Protein AF-C7GCH3-F1 (afdb_monomer_lite)

Organism: NCBI:txid536231

Foldseek 3Di:
DPPDDDPDDDPDDPDPCPSVVVCVVVVVVVCVVPVDPDPCVVVVHDDDDDPVVD

InterPro domains:
  IPR003200 Nicotinate-nucleotide-dimethylbenzimidazole phosphoribosyltransferase [PF02277] (1-43)
  IPR036087 Nicotinate-nucleotide-dimethylbenzimidazole phosphoribosyltransferase-like superfamily [G3DSA:3.40.50.10210] (1-28)
  IPR036087 Nicotinate-nucleotide-dimethylbenzimidazole phosphoribosyltransferase-like superfamily [SSF52733] (2-46)

Secondary structure (DSSP, 8-state):
------S--S-----TTHHHHHHHHHHHHHHHHHHS--STTTTT-PPP--GGG-

pLDDT: mean 88.8, std 7.79, range [57.75, 96.38]

Structure (mmCIF, N/CA/C/O backbone):
data_AF-C7GCH3-F1
#
_entry.id   AF-C7GCH3-F1
#
loop_
_atom_site.group_PDB
_atom_site.id
_atom_site.type_symbol
_atom_site.label_atom_id
_atom_site.label_alt_id
_atom_site.label_comp_id
_atom_site.label_asym_id
_atom_site.label_entity_id
_atom_site.label_seq_id
_atom_site.pdbx_PDB_ins_code
_atom_site.Cartn_x
_atom_site.Cartn_y
_atom_site.Cartn_z
_atom_site.occupancy
_atom_site.B_iso_or_equiv
_atom_site.auth_seq_id
_atom_site.auth_comp_id
_atom_site.auth_asym_id
_atom_site.auth_atom_id
_atom_site.pdbx_PDB_model_num
ATOM 1 N N . GLU A 1 1 ? 9.886 -17.332 -9.978 1.00 79.38 1 GLU A N 1
ATOM 2 C CA . GLU A 1 1 ? 9.113 -16.083 -9.788 1.00 79.38 1 GLU A CA 1
ATOM 3 C C . GLU A 1 1 ? 9.160 -15.675 -8.312 1.00 79.38 1 GLU A C 1
ATOM 5 O O . GLU A 1 1 ? 9.541 -16.517 -7.507 1.00 79.38 1 GLU A O 1
ATOM 10 N N . LEU A 1 2 ? 8.850 -14.421 -7.953 1.00 90.50 2 LEU A N 1
ATOM 11 C CA . LEU A 1 2 ? 9.137 -13.850 -6.618 1.00 90.50 2 LEU A CA 1
ATOM 12 C C . LEU A 1 2 ? 8.085 -14.137 -5.523 1.00 90.50 2 LEU A C 1
ATOM 14 O O . LEU A 1 2 ? 8.344 -13.835 -4.364 1.00 90.50 2 LEU A O 1
ATOM 18 N N . GLY A 1 3 ? 6.919 -14.707 -5.853 1.00 95.94 3 GLY A N 1
ATOM 19 C CA . GLY A 1 3 ? 5.894 -15.073 -4.858 1.00 95.94 3 GLY A CA 1
ATOM 20 C C . GLY A 1 3 ? 5.210 -13.890 -4.157 1.00 95.94 3 GLY A C 1
ATOM 21 O O . GLY A 1 3 ? 4.686 -14.051 -3.059 1.00 95.94 3 GLY A O 1
ATOM 22 N N . VAL A 1 4 ? 5.226 -12.703 -4.768 1.00 93.00 4 VAL A N 1
ATOM 23 C CA . VAL A 1 4 ? 4.611 -11.477 -4.236 1.00 93.00 4 VAL A CA 1
ATOM 24 C C . VAL A 1 4 ? 3.463 -11.015 -5.130 1.00 93.00 4 VAL A C 1
ATOM 26 O O . VAL A 1 4 ? 3.525 -11.169 -6.349 1.00 93.00 4 VAL A O 1
ATOM 29 N N . HIS A 1 5 ? 2.436 -10.415 -4.528 1.00 93.50 5 HIS A N 1
ATOM 30 C CA . HIS A 1 5 ? 1.310 -9.819 -5.246 1.00 93.50 5 HIS A CA 1
ATOM 31 C C . HIS A 1 5 ? 1.420 -8.288 -5.227 1.00 93.50 5 HIS A C 1
ATOM 33 O O . HIS A 1 5 ? 1.505 -7.709 -4.140 1.00 93.50 5 HIS A O 1
ATOM 39 N N . PRO A 1 6 ? 1.424 -7.615 -6.392 1.00 91.44 6 PRO A N 1
ATOM 40 C CA . PRO A 1 6 ? 1.377 -6.158 -6.451 1.00 91.44 6 PRO A CA 1
ATOM 41 C C . PRO A 1 6 ? 0.110 -5.618 -5.777 1.00 91.44 6 PRO A C 1
ATOM 43 O O . PRO A 1 6 ? -0.989 -6.098 -6.040 1.00 91.44 6 PRO A O 1
ATOM 46 N N . VAL A 1 7 ? 0.267 -4.611 -4.917 1.00 92.56 7 VAL A N 1
ATOM 47 C CA . VAL A 1 7 ? -0.843 -3.986 -4.169 1.00 92.56 7 VAL A CA 1
ATOM 48 C C . VAL A 1 7 ? -1.433 -2.754 -4.861 1.00 92.56 7 VAL A C 1
ATOM 50 O O . VAL A 1 7 ? -2.505 -2.296 -4.480 1.00 92.56 7 VAL A O 1
ATOM 53 N N . ILE A 1 8 ? -0.748 -2.224 -5.878 1.00 92.75 8 ILE A N 1
ATOM 54 C CA . ILE A 1 8 ? -1.207 -1.099 -6.696 1.00 92.75 8 ILE A CA 1
ATOM 55 C C . ILE A 1 8 ? -1.311 -1.579 -8.142 1.00 92.75 8 ILE A C 1
ATOM 57 O O . ILE A 1 8 ? -0.295 -1.899 -8.759 1.00 92.75 8 ILE A O 1
ATOM 61 N N . ASP A 1 9 ? -2.527 -1.574 -8.681 1.00 94.12 9 ASP A N 1
ATOM 62 C CA . ASP A 1 9 ? -2.788 -1.707 -10.113 1.00 94.12 9 ASP A CA 1
ATOM 63 C C . ASP A 1 9 ? -3.203 -0.338 -10.666 1.00 94.12 9 ASP A C 1
ATOM 65 O O . ASP A 1 9 ? -4.331 0.116 -10.486 1.00 94.12 9 ASP A O 1
ATOM 69 N N . GLY A 1 10 ? -2.237 0.366 -11.257 1.00 92.25 10 GLY A N 1
ATOM 70 C CA . GLY A 1 10 ? -2.403 1.735 -11.753 1.00 92.25 10 GLY A CA 1
ATOM 71 C C . GLY A 1 10 ? -2.029 1.912 -13.221 1.00 92.25 10 GLY A C 1
ATOM 72 O O . GLY A 1 10 ? -1.866 3.047 -13.658 1.00 92.25 10 GLY A O 1
ATOM 73 N N . SER A 1 11 ? -1.827 0.819 -13.972 1.00 93.38 11 SER A N 1
ATOM 74 C CA . SER A 1 11 ? -1.333 0.862 -15.365 1.00 93.38 11 SER A CA 1
ATOM 75 C C . SER A 1 11 ? -0.044 1.692 -15.547 1.00 93.38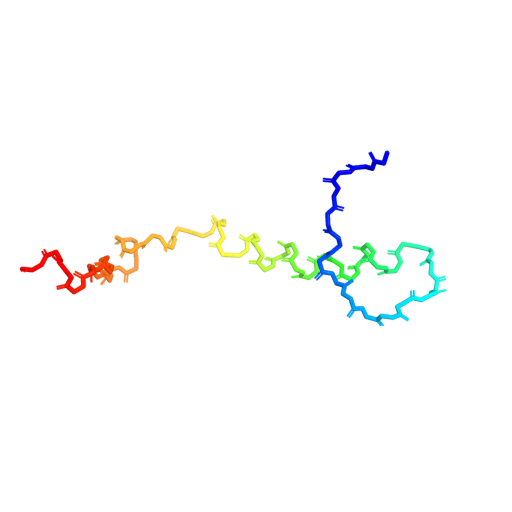 11 SER A C 1
ATOM 77 O O . SER A 1 11 ? 0.138 2.387 -16.546 1.00 93.38 11 SER A O 1
ATOM 79 N N . LEU A 1 12 ? 0.858 1.651 -14.560 1.00 92.44 12 LEU A N 1
ATOM 80 C CA . LEU A 1 12 ? 2.099 2.428 -14.565 1.00 92.44 12 LEU A CA 1
ATOM 81 C C . LEU A 1 12 ? 3.141 1.806 -15.507 1.00 92.44 12 LEU A C 1
ATOM 83 O O . LEU A 1 12 ? 3.359 0.598 -15.483 1.00 92.44 12 LEU A O 1
ATOM 87 N N . ALA A 1 13 ? 3.840 2.646 -16.274 1.00 93.56 13 ALA A N 1
ATOM 88 C CA . ALA A 1 13 ? 4.899 2.218 -17.198 1.00 93.56 13 ALA A CA 1
ATOM 89 C C . ALA A 1 13 ? 6.144 3.130 -17.176 1.00 93.56 13 ALA A C 1
ATOM 91 O O . ALA A 1 13 ? 6.966 3.072 -18.085 1.00 93.56 13 ALA A O 1
ATOM 92 N N . LEU A 1 14 ? 6.283 3.986 -16.154 1.00 94.25 14 LEU A N 1
ATOM 93 C CA . LEU A 1 14 ? 7.361 4.982 -16.081 1.00 94.25 14 LEU A CA 1
ATOM 94 C C . LEU A 1 14 ? 8.704 4.389 -15.617 1.00 94.25 14 LEU A C 1
ATOM 96 O O . LEU A 1 14 ? 9.755 4.786 -16.103 1.00 94.25 14 LEU A O 1
ATOM 100 N N . GLY A 1 15 ? 8.680 3.416 -14.700 1.00 93.00 15 GLY A N 1
ATOM 101 C CA . GLY A 1 15 ? 9.894 2.805 -14.150 1.00 93.00 15 GLY A CA 1
ATOM 102 C C . GLY A 1 15 ? 10.537 3.630 -13.030 1.00 93.00 15 GLY A C 1
ATOM 103 O O . GLY A 1 15 ? 9.833 4.249 -12.230 1.00 93.00 15 GLY A O 1
ATOM 104 N N . GLU A 1 16 ? 11.869 3.560 -12.924 1.00 96.38 16 GLU A N 1
ATOM 105 C CA . GLU A 1 16 ? 12.717 4.362 -12.010 1.00 96.38 16 GLU A CA 1
ATO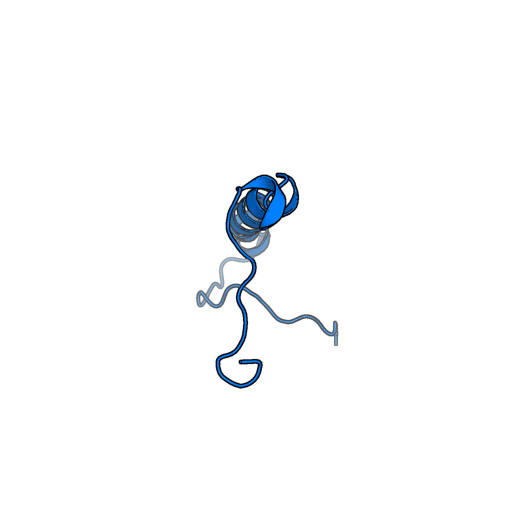M 106 C C . GLU A 1 16 ? 12.402 4.240 -10.505 1.00 96.38 16 GLU A C 1
ATOM 108 O O . GLU A 1 16 ? 12.899 5.005 -9.685 1.00 96.38 16 GLU A O 1
ATOM 113 N N . GLY A 1 17 ? 11.581 3.262 -10.112 1.00 93.31 17 GLY A N 1
ATOM 114 C CA . GLY A 1 17 ? 11.120 3.115 -8.730 1.00 93.31 17 GLY A CA 1
ATOM 115 C C . GLY A 1 17 ? 9.923 4.001 -8.369 1.00 93.31 17 GLY A C 1
ATOM 116 O O . GLY A 1 17 ? 9.531 4.037 -7.207 1.00 93.31 17 GLY A O 1
ATOM 117 N N . THR A 1 18 ? 9.278 4.656 -9.337 1.00 94.31 18 THR A N 1
ATOM 118 C CA . THR A 1 18 ? 8.073 5.482 -9.107 1.00 94.31 18 THR A CA 1
ATOM 119 C C . THR A 1 18 ? 6.944 4.716 -8.407 1.00 94.31 18 THR A C 1
ATOM 121 O O . THR A 1 18 ? 6.354 5.222 -7.456 1.00 94.31 18 THR A O 1
ATOM 124 N N . GLY A 1 19 ? 6.706 3.457 -8.788 1.00 93.50 19 GLY A N 1
ATOM 125 C CA . GLY A 1 19 ? 5.762 2.574 -8.091 1.00 93.50 19 GLY A CA 1
ATOM 126 C C . GLY A 1 19 ? 6.191 2.213 -6.661 1.00 93.50 19 GLY A C 1
ATOM 127 O O . GLY A 1 19 ? 5.341 2.050 -5.790 1.00 93.50 19 GLY A O 1
ATOM 128 N N . ALA A 1 20 ? 7.500 2.144 -6.391 1.00 94.19 20 ALA A N 1
ATOM 129 C CA . ALA A 1 20 ? 8.016 1.902 -5.044 1.00 94.19 20 ALA A CA 1
ATOM 130 C C . ALA A 1 20 ? 7.827 3.131 -4.141 1.00 94.19 20 ALA A C 1
ATOM 132 O O . ALA A 1 20 ? 7.412 2.987 -2.996 1.00 94.19 20 ALA A O 1
ATOM 133 N N . VAL A 1 21 ? 8.055 4.339 -4.664 1.00 95.50 21 VAL A N 1
ATOM 134 C CA . VAL A 1 21 ? 7.793 5.586 -3.926 1.00 95.50 21 VAL A CA 1
ATOM 135 C C . VAL A 1 21 ? 6.297 5.761 -3.659 1.00 95.50 21 VAL A C 1
ATOM 137 O O . VAL A 1 21 ? 5.917 6.129 -2.551 1.00 95.50 21 VAL A O 1
ATOM 140 N N . LEU A 1 22 ? 5.436 5.435 -4.630 1.00 94.88 22 LEU A N 1
ATOM 141 C CA . LEU A 1 22 ? 3.980 5.474 -4.454 1.00 94.88 22 LEU A CA 1
ATOM 142 C C . LEU A 1 22 ? 3.507 4.560 -3.307 1.00 94.88 22 LEU A C 1
ATOM 144 O O . LEU A 1 22 ? 2.558 4.894 -2.600 1.00 94.88 22 LEU A O 1
ATOM 148 N N . MET A 1 23 ? 4.197 3.438 -3.079 1.00 95.38 23 MET A N 1
ATOM 149 C CA . MET A 1 23 ? 3.901 2.507 -1.989 1.00 95.38 23 MET A CA 1
ATOM 150 C C . MET A 1 23 ? 4.170 3.094 -0.591 1.00 95.38 23 MET A C 1
ATOM 152 O O . MET A 1 23 ? 3.556 2.637 0.374 1.00 95.38 23 MET A O 1
ATOM 156 N N . PHE A 1 24 ? 5.027 4.114 -0.442 1.00 96.25 24 PHE A N 1
ATOM 157 C CA . PHE A 1 24 ? 5.350 4.661 0.883 1.00 96.25 24 PHE A CA 1
ATO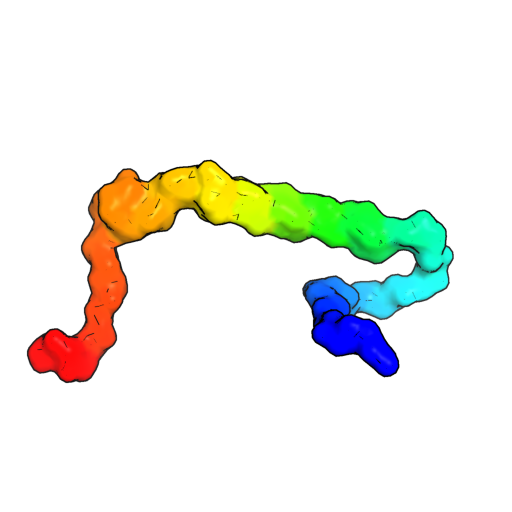M 158 C C . PHE A 1 24 ? 4.125 5.207 1.620 1.00 96.25 24 PHE A C 1
ATOM 160 O O . PHE A 1 24 ? 3.968 4.911 2.799 1.00 96.25 24 PHE A O 1
ATOM 167 N N . GLY A 1 25 ? 3.188 5.869 0.933 1.00 95.00 25 GLY A N 1
ATOM 168 C CA . GLY A 1 25 ? 1.957 6.341 1.583 1.00 95.00 25 GLY A CA 1
ATOM 169 C C . GLY A 1 25 ? 1.074 5.205 2.124 1.00 95.00 25 GLY A C 1
ATOM 170 O O . GLY A 1 25 ? 0.427 5.345 3.165 1.00 95.00 25 GLY A O 1
ATOM 171 N N . LEU A 1 26 ? 1.078 4.042 1.460 1.00 94.62 26 LEU A N 1
ATOM 172 C CA . LEU A 1 26 ? 0.378 2.854 1.957 1.00 94.62 26 LEU A CA 1
ATOM 173 C C . LEU A 1 26 ? 1.095 2.263 3.175 1.00 94.62 26 LEU A C 1
ATOM 175 O O . LEU A 1 26 ? 0.436 1.892 4.146 1.00 94.62 26 LEU A O 1
ATOM 179 N N . LEU A 1 27 ? 2.430 2.221 3.162 1.00 95.31 27 LEU A N 1
ATOM 180 C CA . LEU A 1 27 ? 3.219 1.767 4.311 1.00 95.31 27 LEU A CA 1
ATOM 181 C C . LEU A 1 27 ? 3.046 2.687 5.525 1.00 95.31 27 LEU A C 1
ATOM 183 O O . LEU A 1 27 ? 2.890 2.179 6.634 1.00 95.31 27 LEU A O 1
ATOM 187 N N . ASP A 1 28 ? 2.980 4.002 5.322 1.00 94.88 28 ASP A N 1
ATOM 188 C CA . ASP A 1 28 ? 2.699 4.972 6.386 1.00 94.88 28 ASP A CA 1
ATOM 189 C C . ASP A 1 28 ? 1.315 4.741 7.000 1.00 94.88 28 ASP A C 1
ATOM 191 O O . ASP A 1 28 ? 1.150 4.780 8.220 1.00 94.88 28 ASP A O 1
ATOM 195 N N . THR A 1 29 ? 0.320 4.419 6.171 1.00 92.38 29 THR A N 1
ATOM 196 C CA . THR A 1 29 ? -1.033 4.093 6.643 1.00 92.38 29 THR A CA 1
ATOM 197 C C . THR A 1 29 ? -1.035 2.808 7.472 1.00 92.38 29 THR A C 1
ATOM 199 O O . THR A 1 29 ? -1.607 2.773 8.561 1.00 92.38 29 THR A O 1
ATOM 202 N N . VAL A 1 30 ? -0.357 1.756 7.001 1.00 93.31 30 VAL A N 1
ATOM 203 C CA . VAL A 1 30 ? -0.189 0.501 7.754 1.00 93.31 30 VAL A CA 1
ATOM 204 C C . VAL A 1 30 ? 0.521 0.770 9.082 1.00 93.31 30 VAL A C 1
ATOM 206 O O . VAL A 1 30 ? 0.079 0.288 10.125 1.00 93.31 30 VAL A O 1
ATOM 209 N N . HIS A 1 31 ? 1.577 1.582 9.072 1.00 92.56 31 HIS A N 1
ATOM 210 C CA . HIS A 1 31 ? 2.289 1.974 10.281 1.00 92.56 31 HIS A CA 1
ATOM 211 C C . HIS A 1 31 ? 1.386 2.738 11.257 1.00 92.56 31 HIS A C 1
ATOM 213 O O . HIS A 1 31 ? 1.395 2.442 12.449 1.00 92.56 31 HIS A O 1
ATOM 219 N N . ALA A 1 32 ? 0.552 3.658 10.774 1.00 90.44 32 ALA A N 1
ATOM 220 C CA . ALA A 1 32 ? -0.389 4.394 11.614 1.00 90.44 32 ALA A CA 1
ATOM 221 C C . ALA A 1 32 ? -1.473 3.490 12.228 1.00 90.44 32 ALA A C 1
ATOM 223 O O . ALA A 1 32 ? -1.857 3.692 13.381 1.00 90.44 32 ALA A O 1
ATOM 224 N N . VAL A 1 33 ? -1.958 2.487 11.492 1.00 87.81 33 VAL A N 1
ATOM 225 C CA . VAL A 1 33 ? -2.984 1.552 11.981 1.00 87.81 33 VAL A CA 1
ATOM 226 C C . VAL A 1 33 ? -2.414 0.597 13.030 1.00 87.81 33 VAL A C 1
ATOM 228 O O . VAL A 1 33 ? -3.001 0.448 14.101 1.00 87.81 33 VAL A O 1
ATOM 231 N N . TYR A 1 34 ? -1.272 -0.033 12.743 1.00 86.50 34 TYR A N 1
ATOM 232 C CA . TYR A 1 34 ? -0.710 -1.089 13.593 1.00 86.50 34 TYR A CA 1
ATOM 233 C C . TYR A 1 34 ? 0.288 -0.590 14.643 1.00 86.50 34 TYR A C 1
ATOM 235 O O . TYR A 1 34 ? 0.475 -1.243 15.667 1.00 86.50 34 TYR A O 1
ATOM 243 N N . GLY A 1 35 ? 0.947 0.545 14.406 1.00 85.00 35 GLY A N 1
ATOM 244 C CA . GLY A 1 35 ? 1.890 1.151 15.350 1.00 85.00 35 GLY A CA 1
ATOM 245 C C . GLY A 1 35 ? 1.200 1.825 16.536 1.00 85.00 35 GLY A C 1
ATOM 246 O O . GLY A 1 35 ? 1.800 1.972 17.601 1.00 85.00 35 GLY A O 1
ATOM 247 N N . ASN A 1 36 ? -0.073 2.190 16.380 1.00 76.69 36 ASN A N 1
ATOM 248 C CA . ASN A 1 36 ? -0.891 2.734 17.455 1.00 76.69 36 ASN A CA 1
ATOM 249 C C . ASN A 1 36 ? -1.680 1.614 18.152 1.00 76.69 36 ASN A C 1
ATOM 251 O O . ASN A 1 36 ? -2.198 0.704 17.510 1.00 76.69 36 ASN A O 1
ATOM 255 N N . ARG A 1 37 ? -1.793 1.686 19.486 1.00 65.00 37 ARG A N 1
ATOM 256 C CA . ARG A 1 37 ? -2.593 0.751 20.299 1.00 65.00 37 ARG A CA 1
ATOM 257 C C . ARG A 1 37 ? -4.084 0.947 20.008 1.00 65.00 37 ARG A C 1
ATOM 259 O O . ARG A 1 37 ? -4.725 1.808 20.603 1.00 65.00 37 ARG A O 1
ATOM 266 N N . THR A 1 38 ? -4.601 0.192 19.045 1.00 72.06 38 THR A N 1
ATOM 267 C CA . THR A 1 38 ? -5.973 0.296 18.520 1.00 72.06 38 THR A CA 1
ATOM 268 C C . THR A 1 38 ? -6.759 -1.005 18.694 1.00 72.06 38 THR A C 1
ATOM 270 O O . THR A 1 38 ? -7.679 -1.291 17.927 1.00 72.06 38 THR A O 1
ATOM 273 N N . THR A 1 39 ? -6.427 -1.830 19.695 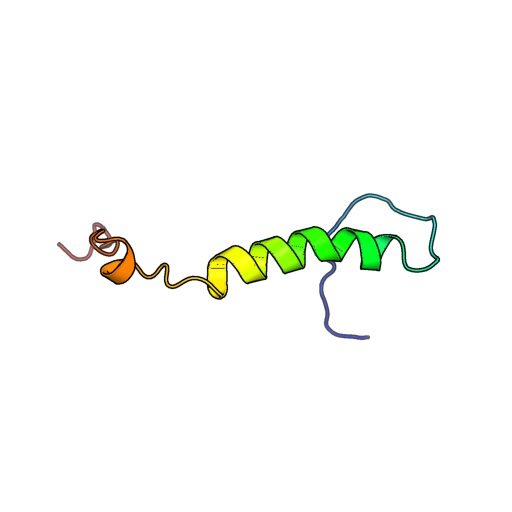1.00 82.25 39 THR A N 1
ATOM 274 C CA . THR A 1 39 ? -7.279 -2.989 20.001 1.00 82.25 39 THR A CA 1
ATOM 275 C C . THR A 1 39 ? -8.645 -2.517 20.500 1.00 82.25 39 THR A C 1
ATOM 277 O O . THR A 1 39 ? -8.766 -1.421 21.044 1.00 82.25 39 THR A O 1
ATOM 280 N N . PHE A 1 40 ? -9.676 -3.358 20.370 1.00 84.62 40 PHE A N 1
ATOM 281 C CA . PHE A 1 40 ? 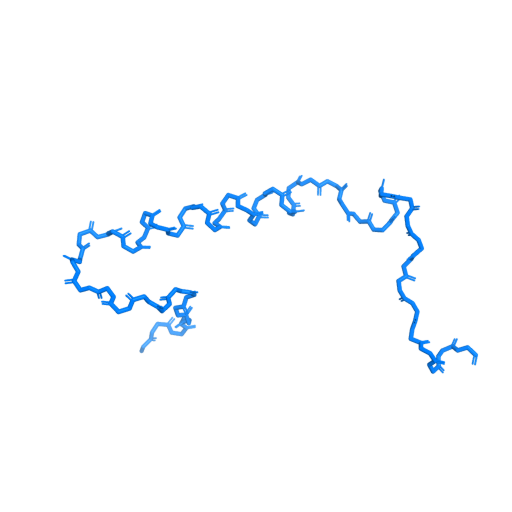-11.018 -3.075 20.902 1.00 84.62 40 PHE A CA 1
ATOM 282 C C . PHE A 1 40 ? -10.987 -2.631 22.375 1.00 84.62 40 PHE A C 1
ATOM 284 O O . PHE A 1 40 ? -11.660 -1.671 22.752 1.00 84.62 40 PHE A O 1
ATOM 291 N N . SER A 1 41 ? -10.125 -3.258 23.180 1.00 82.56 41 SER A N 1
ATOM 292 C CA . SER A 1 41 ? -9.886 -2.887 24.577 1.00 82.56 41 SER A CA 1
ATOM 293 C C . SER A 1 41 ? -9.273 -1.491 24.727 1.00 82.56 41 SER A C 1
ATOM 295 O O . SER A 1 41 ? -9.709 -0.729 25.590 1.00 82.56 41 SER A O 1
ATOM 297 N N . ASP A 1 42 ? -8.299 -1.133 23.883 1.00 83.00 42 ASP A N 1
ATOM 298 C CA . ASP A 1 42 ? -7.631 0.176 23.922 1.00 83.00 42 ASP A CA 1
ATOM 299 C C . ASP A 1 42 ? -8.596 1.317 23.573 1.00 83.00 42 ASP A C 1
ATOM 301 O O . ASP A 1 42 ? -8.559 2.381 24.195 1.00 83.00 42 ASP A O 1
ATOM 305 N N . ILE A 1 43 ? -9.500 1.082 22.615 1.00 84.94 43 ILE A N 1
ATOM 306 C CA . ILE A 1 43 ? -10.480 2.076 22.149 1.00 84.94 43 ILE A CA 1
ATOM 307 C C . ILE A 1 43 ? -11.832 1.999 22.875 1.00 84.94 43 ILE A C 1
ATOM 309 O O . ILE A 1 43 ? -12.756 2.727 22.519 1.00 84.94 43 ILE A O 1
ATOM 313 N N . ARG A 1 44 ? -11.947 1.159 23.916 1.00 83.62 44 ARG A N 1
ATOM 314 C CA . ARG A 1 44 ? -13.157 0.966 24.744 1.00 83.62 44 ARG A CA 1
ATOM 315 C C . ARG A 1 44 ? -14.409 0.596 23.938 1.00 83.62 44 ARG A C 1
ATOM 317 O O . ARG A 1 44 ? -15.507 1.066 24.234 1.00 83.62 44 ARG A O 1
ATOM 324 N N . VAL A 1 45 ? -14.242 -0.258 22.935 1.00 88.06 45 VAL A N 1
ATOM 325 C CA . VAL A 1 45 ? -15.330 -0.811 22.118 1.00 88.06 45 VAL A CA 1
ATOM 326 C C . VAL A 1 45 ? -15.440 -2.306 22.411 1.00 88.06 45 VAL A C 1
ATOM 328 O O . VAL A 1 45 ? -14.428 -2.987 22.544 1.00 88.06 45 VAL A O 1
ATOM 331 N N . GLU A 1 46 ? -16.659 -2.835 22.534 1.00 88.50 46 GLU A N 1
ATOM 332 C CA . GLU A 1 46 ? -16.849 -4.280 22.687 1.00 88.50 46 GLU A CA 1
ATOM 333 C C . GLU A 1 46 ? -16.425 -5.001 21.400 1.00 88.50 46 GLU A C 1
ATOM 335 O O . GLU A 1 46 ? -16.788 -4.594 20.295 1.00 88.50 46 GLU A O 1
ATOM 340 N N . ALA A 1 47 ? -15.644 -6.075 21.538 1.00 86.44 47 ALA A N 1
ATOM 341 C CA . ALA A 1 47 ? -15.245 -6.881 20.395 1.00 86.44 47 ALA A CA 1
ATOM 342 C C . ALA A 1 47 ? -16.478 -7.473 19.698 1.00 86.44 47 ALA A C 1
ATOM 344 O O . ALA A 1 47 ? -17.415 -7.943 20.344 1.00 86.44 47 ALA A O 1
ATOM 345 N N . TYR A 1 48 ? -16.451 -7.472 18.366 1.00 87.38 48 TYR A N 1
ATOM 346 C CA . TYR A 1 48 ? -17.537 -8.016 17.561 1.00 87.38 48 TYR A CA 1
ATOM 347 C C . TYR A 1 48 ? -17.803 -9.493 17.898 1.00 87.38 48 TYR A C 1
ATOM 349 O O . TYR A 1 48 ? -16.893 -10.322 17.849 1.00 87.38 48 TYR A O 1
ATOM 357 N N . LYS A 1 49 ? -19.068 -9.817 18.188 1.00 90.31 49 LY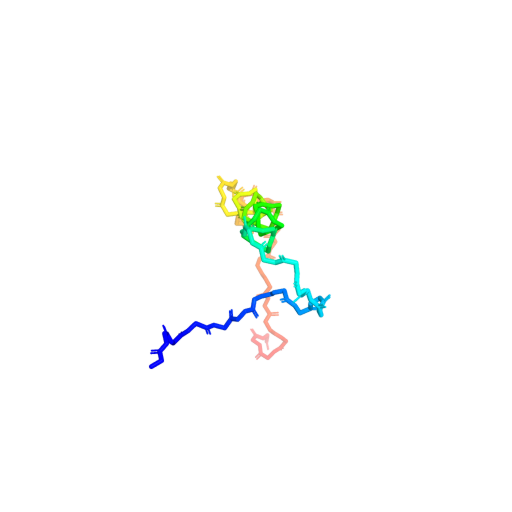S A N 1
ATOM 358 C CA . LYS A 1 49 ? -19.577 -11.182 18.388 1.00 90.31 49 LYS A CA 1
ATOM 359 C C . LYS A 1 49 ? -20.437 -11.567 17.189 1.00 90.31 49 LYS A C 1
ATOM 361 O O . LYS A 1 49 ? -21.267 -10.766 16.752 1.00 90.31 49 LYS A O 1
ATOM 366 N N . ARG A 1 50 ? -20.248 -12.769 16.630 1.00 89.62 50 ARG A N 1
ATOM 367 C CA . ARG A 1 50 ? -21.120 -13.233 15.542 1.00 89.62 50 ARG A CA 1
ATOM 368 C C . ARG A 1 50 ? -22.510 -13.504 16.098 1.00 89.62 50 ARG A C 1
ATOM 370 O O . ARG A 1 50 ? -22.666 -13.949 17.228 1.00 89.62 50 ARG A O 1
ATOM 377 N N . PHE A 1 51 ? -23.515 -13.297 15.256 1.00 85.88 51 PHE A N 1
ATOM 378 C CA . PHE A 1 51 ? -24.915 -13.533 15.607 1.00 85.88 51 PHE A CA 1
ATOM 379 C C . PHE A 1 51 ? -25.217 -14.995 15.992 1.00 85.88 51 PHE A C 1
ATOM 381 O O . PHE A 1 51 ? -26.184 -15.260 16.689 1.00 85.88 51 PHE A O 1
ATOM 388 N N . THR A 1 52 ? -24.384 -15.943 15.556 1.00 88.12 52 THR A N 1
ATOM 389 C CA . THR A 1 52 ? -24.496 -17.373 15.878 1.00 88.12 52 THR A CA 1
ATOM 390 C C . THR A 1 52 ? -24.018 -17.740 17.279 1.00 88.12 52 THR A C 1
ATOM 392 O O . THR A 1 52 ? -24.247 -18.865 17.709 1.00 88.12 52 THR A O 1
ATOM 395 N N . ASP A 1 53 ? -23.329 -16.825 17.961 1.00 74.56 53 ASP A N 1
ATOM 396 C CA . ASP A 1 53 ? -22.663 -17.085 19.239 1.00 74.56 53 ASP A CA 1
ATOM 397 C C . ASP A 1 53 ? -23.508 -16.576 20.433 1.00 74.56 53 ASP A C 1
ATOM 399 O O . ASP A 1 53 ? -22.968 -16.364 21.522 1.00 74.56 53 ASP A O 1
ATOM 403 N N . VAL A 1 54 ? -24.815 -16.341 20.210 1.00 57.75 54 VAL A N 1
ATOM 404 C CA . VAL A 1 54 ? -25.813 -15.826 21.173 1.00 57.75 54 VAL A CA 1
ATOM 405 C C . VAL A 1 54 ? -26.791 -16.919 21.587 1.00 57.75 54 VAL A C 1
ATOM 407 O O . VAL A 1 54 ? -27.307 -17.615 20.684 1.00 57.75 54 VAL A O 1
#

Sequence (54 aa):
ELGVHPVIDGSLALGEGTGAVLMFGLLDTVHAVYGNRTTFSDIRVEAYKRFTDV

Radius of gyration: 18.11 Å; chains: 1; bounding box: 38×24×42 Å